Protein AF-A0A2Z6QJ81-F1 (afdb_monomer)

Solvent-accessible surface area (backbone atoms only — not comparable to full-atom values): 6775 Å² total; per-residue (Å²): 135,88,52,61,53,70,50,88,48,81,78,33,52,43,79,69,51,49,72,43,64,58,82,42,69,46,73,51,98,89,40,81,41,48,34,72,75,33,28,42,49,60,52,50,52,48,51,39,70,74,63,70,51,90,78,70,90,75,82,89,52,66,51,67,90,74,69,73,75,84,48,61,80,37,69,36,43,71,67,56,52,51,50,43,69,73,75,24,48,76,59,57,53,86,41,45,47,40,75,82,62,44,79,76,73,66,65,133

Organism: NCBI:txid94130

Mean predicted aligned error: 7.51 Å

Sequence (108 aa):
MIISLNCLIFGQDTSKLFNVPIGQSTKINDVNIDFNYLIVVNFKDIFFGRRELLKITAMDIWKFEHDPTDLQGKLCTLNDMNKIRTHGTKMNPADYLADYYNQNDKKP

Foldseek 3Di:
DFDWDWDADAQDQLVPTDIDTAQDWDAQPNDTDGLQRAFQQSVVRVVCVVPVCVPCPDDWDWADDDDPVVRHGDHHHPVNVVVRVVHTHTGDRGDRPVVVVPPVVPDD

pLDDT: mean 76.13, std 11.35, range [30.06, 90.38]

Nearest PDB structures (foldseek):
  7eu9-assembly1_A  TM=1.705E-01  e=1.456E+00  Lachnospiraceae bacterium ND2006

Radius of gyration: 14.05 Å; Cα contacts (8 Å, |Δi|>4): 125; chains: 1; bounding box: 37×35×25 Å

Secondary structure (DSSP, 8-state):
---EEEE--TTSBGGG-EEEETTS-EEETTEEE-GGG-BHHHHHHHHHHHHT-TT------EE----TTTTTT-B--HHHHHHHHHHSEEPPTTSBGGGGG-GGG---

Structure (mmCIF, N/CA/C/O backbone):
data_AF-A0A2Z6QJ81-F1
#
_entry.id   AF-A0A2Z6QJ81-F1
#
loop_
_atom_site.group_PDB
_atom_site.id
_atom_site.type_symbol
_atom_site.label_atom_id
_atom_site.label_alt_id
_atom_site.label_comp_id
_atom_site.label_asym_id
_atom_site.label_entity_id
_atom_site.label_seq_id
_atom_site.pdbx_PDB_ins_code
_atom_site.Cartn_x
_atom_site.Cartn_y
_atom_site.Cartn_z
_atom_site.occupancy
_atom_site.B_iso_or_equiv
_atom_site.auth_seq_id
_atom_site.auth_comp_id
_atom_site.auth_asym_id
_atom_site.auth_atom_id
_atom_site.pdbx_PDB_model_num
ATOM 1 N N . MET A 1 1 ? 18.130 -5.920 5.871 1.00 50.75 1 MET A N 1
ATOM 2 C CA . MET A 1 1 ? 17.368 -4.656 5.778 1.00 50.75 1 MET A CA 1
ATOM 3 C C . MET A 1 1 ? 15.902 -5.023 5.617 1.00 50.75 1 MET A C 1
ATOM 5 O O . MET A 1 1 ? 15.598 -5.742 4.676 1.00 50.75 1 MET A O 1
ATOM 9 N N . ILE A 1 2 ? 15.026 -4.641 6.550 1.00 53.88 2 ILE A N 1
ATOM 10 C CA . ILE A 1 2 ? 13.583 -4.894 6.413 1.00 53.88 2 ILE A CA 1
ATOM 11 C C . ILE A 1 2 ? 13.034 -3.809 5.492 1.00 53.88 2 ILE A C 1
ATOM 13 O O . ILE A 1 2 ? 13.090 -2.628 5.829 1.00 53.88 2 ILE A O 1
ATOM 17 N N . ILE A 1 3 ? 12.561 -4.201 4.312 1.00 63.25 3 ILE A N 1
ATOM 18 C CA . ILE A 1 3 ? 11.863 -3.287 3.407 1.00 63.25 3 ILE A CA 1
ATOM 19 C C . ILE A 1 3 ? 10.427 -3.186 3.926 1.00 63.25 3 ILE A C 1
ATOM 21 O O . ILE A 1 3 ? 9.850 -4.186 4.346 1.00 63.25 3 ILE A O 1
ATOM 25 N N . SER A 1 4 ? 9.859 -1.986 3.967 1.00 66.25 4 SER A N 1
ATOM 26 C CA . SER A 1 4 ? 8.475 -1.783 4.396 1.00 66.25 4 SER A CA 1
ATOM 27 C C . SER A 1 4 ? 7.746 -0.883 3.412 1.00 66.25 4 SER A C 1
ATOM 29 O O . SER A 1 4 ? 8.318 0.068 2.880 1.00 66.25 4 SER A O 1
ATOM 31 N N . LEU A 1 5 ? 6.478 -1.199 3.166 1.00 74.69 5 LEU A N 1
ATOM 32 C CA . LEU A 1 5 ? 5.567 -0.340 2.431 1.00 74.69 5 LEU A CA 1
ATOM 33 C C . LEU A 1 5 ? 5.037 0.708 3.409 1.00 74.69 5 LEU A C 1
ATOM 35 O O . LEU A 1 5 ? 4.382 0.359 4.390 1.00 74.69 5 LEU A O 1
ATOM 39 N N . ASN A 1 6 ? 5.362 1.975 3.155 1.00 74.31 6 ASN A N 1
ATOM 40 C CA . ASN A 1 6 ? 4.946 3.110 3.972 1.00 74.31 6 ASN A CA 1
ATOM 41 C C . ASN A 1 6 ? 3.857 3.889 3.229 1.00 74.31 6 ASN A C 1
ATOM 43 O O . ASN A 1 6 ? 4.095 4.386 2.130 1.00 74.31 6 ASN A O 1
ATOM 47 N N . CYS A 1 7 ? 2.667 4.000 3.817 1.00 76.81 7 CYS A N 1
ATOM 48 C CA . CYS A 1 7 ? 1.563 4.747 3.218 1.00 76.81 7 CYS A CA 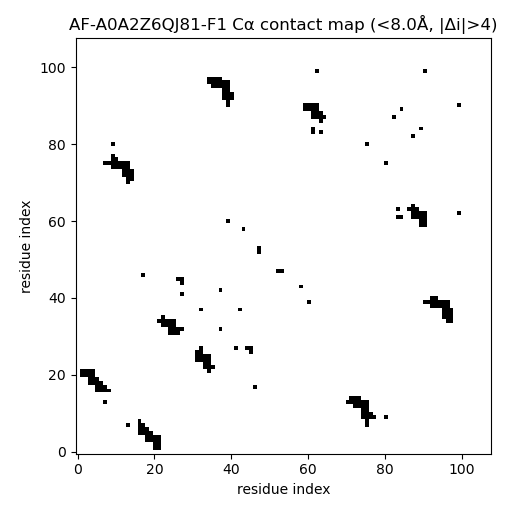1
ATOM 49 C C . CYS A 1 7 ? 1.511 6.173 3.757 1.00 76.81 7 CYS A C 1
ATOM 51 O O . CYS A 1 7 ? 1.227 6.382 4.940 1.00 76.81 7 CYS A O 1
ATOM 53 N N . LEU A 1 8 ? 1.696 7.141 2.862 1.00 77.31 8 LEU A N 1
ATOM 54 C CA . LEU A 1 8 ? 1.350 8.538 3.100 1.00 77.31 8 LEU A CA 1
ATOM 55 C C . LEU A 1 8 ? -0.157 8.729 2.913 1.00 77.31 8 LEU A C 1
ATOM 57 O O . LEU A 1 8 ? -0.712 8.350 1.882 1.00 77.31 8 LEU A O 1
ATOM 61 N N . ILE A 1 9 ? -0.815 9.330 3.902 1.00 78.06 9 ILE A N 1
ATOM 62 C CA . ILE A 1 9 ? -2.228 9.707 3.815 1.00 78.06 9 ILE A CA 1
ATOM 63 C C . ILE A 1 9 ? -2.313 11.227 3.786 1.00 78.06 9 ILE A C 1
ATOM 65 O O . ILE A 1 9 ? -1.767 11.898 4.661 1.00 78.06 9 ILE A O 1
ATOM 69 N N . PHE A 1 10 ? -3.047 11.766 2.815 1.00 79.38 10 PHE A N 1
ATOM 70 C CA . PHE A 1 10 ? -3.330 13.194 2.731 1.00 79.38 10 PHE A CA 1
ATOM 71 C C . PHE A 1 10 ? -3.905 13.743 4.047 1.00 79.38 10 PHE A C 1
ATOM 73 O O . PHE A 1 10 ? -4.836 13.170 4.615 1.00 79.38 10 PHE A O 1
ATOM 80 N N . GLY A 1 11 ? -3.353 14.862 4.521 1.00 78.19 11 GLY A N 1
ATOM 81 C CA . GLY A 1 11 ? -3.768 15.497 5.772 1.00 78.19 11 GLY A CA 1
ATOM 82 C C . GLY A 1 11 ? -3.304 14.764 7.033 1.00 78.19 11 GLY A C 1
ATOM 83 O O . GLY A 1 11 ? -3.681 15.159 8.135 1.00 78.19 11 GLY A O 1
ATOM 84 N N . GLN A 1 12 ? -2.489 13.716 6.901 1.00 78.50 12 GLN A N 1
ATOM 85 C CA . GLN A 1 12 ? -1.908 13.015 8.033 1.00 78.50 12 GLN A CA 1
ATOM 86 C C . GLN A 1 12 ? -0.452 13.423 8.257 1.00 78.50 12 GLN A C 1
ATOM 88 O O . GLN A 1 12 ? 0.312 13.638 7.316 1.00 78.50 12 GLN A O 1
ATOM 93 N N . ASP A 1 13 ? -0.071 13.503 9.530 1.00 80.75 13 ASP A N 1
ATOM 94 C CA . ASP A 1 13 ? 1.323 13.616 9.931 1.00 80.75 13 ASP A CA 1
ATOM 95 C C . ASP A 1 13 ? 2.100 12.343 9.556 1.00 80.75 13 ASP A C 1
ATOM 97 O O . ASP A 1 13 ? 1.697 11.218 9.868 1.00 80.75 13 ASP A O 1
ATOM 101 N N . THR A 1 14 ? 3.223 12.548 8.886 1.00 75.81 14 THR A N 1
ATOM 102 C CA . THR A 1 14 ? 4.182 11.531 8.430 1.00 75.81 14 THR A CA 1
ATOM 103 C C . THR A 1 14 ? 4.902 10.790 9.559 1.00 75.81 14 THR A C 1
ATOM 105 O O . THR A 1 14 ? 5.417 9.699 9.350 1.00 75.81 14 THR A O 1
ATOM 108 N N . SER A 1 15 ? 4.902 11.295 10.791 1.00 74.94 15 SER A N 1
ATOM 109 C CA . SER A 1 15 ? 5.317 10.501 11.958 1.00 74.94 15 SER A CA 1
ATOM 110 C C . SER A 1 15 ? 4.363 9.336 12.240 1.00 74.94 15 SER A C 1
ATOM 112 O O . SER A 1 15 ? 4.732 8.364 12.894 1.00 74.94 15 SER A O 1
ATOM 114 N N . LYS A 1 16 ? 3.129 9.403 11.727 1.00 75.06 16 LYS A N 1
ATOM 115 C CA . LYS A 1 16 ? 2.086 8.390 11.909 1.00 75.06 16 LYS A CA 1
ATOM 116 C C . LYS A 1 16 ? 1.903 7.535 10.653 1.00 75.06 16 LYS A C 1
ATOM 118 O O . LYS A 1 16 ? 0.769 7.170 10.325 1.00 75.06 16 LYS A O 1
ATOM 123 N N . LEU A 1 17 ? 2.979 7.231 9.932 1.00 72.75 17 LEU A N 1
ATOM 124 C CA . LEU A 1 17 ? 2.925 6.377 8.745 1.00 72.75 17 LEU A CA 1
ATOM 125 C C . LEU A 1 17 ? 2.323 5.012 9.072 1.00 72.75 17 LEU A C 1
ATOM 127 O O . LEU A 1 17 ? 2.583 4.415 10.114 1.00 72.75 17 LEU A O 1
ATOM 131 N N . PHE A 1 18 ? 1.500 4.514 8.157 1.00 75.44 18 PHE A N 1
ATOM 132 C CA . PHE A 1 18 ? 1.135 3.109 8.176 1.00 75.44 18 PHE A CA 1
ATOM 133 C C . 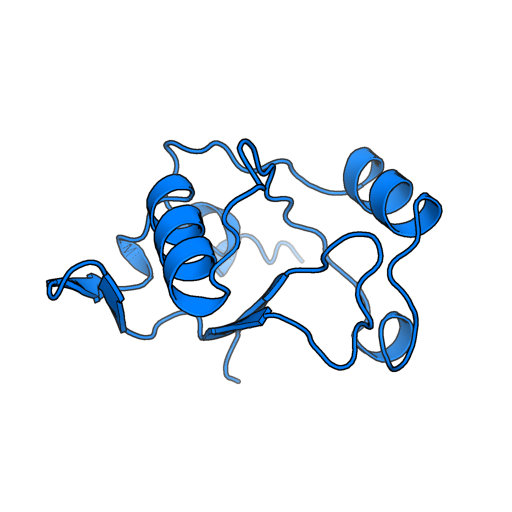PHE A 1 18 ? 2.233 2.319 7.477 1.00 75.44 18 PHE A C 1
ATOM 135 O O . PHE A 1 18 ? 2.489 2.562 6.298 1.00 75.44 18 PHE A O 1
ATOM 142 N N . ASN A 1 19 ? 2.864 1.393 8.194 1.00 74.44 19 ASN A N 1
ATOM 143 C CA . ASN A 1 19 ? 3.901 0.536 7.648 1.00 74.44 19 ASN A CA 1
ATOM 144 C C . ASN A 1 19 ? 3.432 -0.923 7.564 1.00 74.44 19 ASN A C 1
ATOM 146 O O . ASN A 1 19 ? 2.787 -1.455 8.471 1.00 74.44 19 ASN A O 1
ATOM 150 N N . VAL A 1 20 ? 3.799 -1.594 6.476 1.00 73.50 20 VAL A N 1
ATOM 151 C CA . VAL A 1 20 ? 3.679 -3.050 6.353 1.00 73.50 20 VAL A CA 1
ATOM 152 C C . VAL A 1 20 ? 5.038 -3.622 5.974 1.00 73.50 20 VAL A C 1
ATOM 154 O O . VAL A 1 20 ? 5.578 -3.243 4.932 1.00 73.50 20 VAL A O 1
ATOM 157 N N . PRO A 1 21 ? 5.622 -4.500 6.807 1.00 70.50 21 PRO A N 1
ATOM 158 C CA . PRO A 1 21 ? 6.868 -5.175 6.475 1.00 70.50 21 PRO A CA 1
ATOM 159 C C . PRO A 1 21 ? 6.699 -6.037 5.219 1.00 70.50 21 PRO A C 1
ATOM 161 O O . PRO A 1 21 ? 5.797 -6.870 5.142 1.00 70.50 21 PRO A O 1
ATOM 164 N N . ILE A 1 22 ? 7.579 -5.843 4.242 1.00 73.25 22 ILE A N 1
ATOM 165 C CA . ILE A 1 22 ? 7.654 -6.662 3.031 1.00 73.25 22 ILE A CA 1
ATOM 166 C C . ILE A 1 22 ? 8.300 -8.003 3.380 1.00 73.25 22 ILE A C 1
ATOM 168 O O . ILE A 1 22 ? 9.274 -8.055 4.133 1.00 73.25 22 ILE A O 1
ATOM 172 N N . GLY A 1 23 ? 7.762 -9.086 2.816 1.00 71.75 23 GLY A N 1
ATOM 173 C CA . GLY A 1 23 ? 8.258 -10.447 3.041 1.00 71.75 23 GLY A CA 1
ATOM 174 C C . GLY A 1 23 ? 7.832 -11.064 4.376 1.00 71.75 23 GLY A C 1
ATOM 175 O O . GLY A 1 23 ? 8.324 -12.130 4.730 1.00 71.75 23 GLY A O 1
ATOM 176 N N . GLN A 1 24 ? 6.936 -10.413 5.123 1.00 77.56 24 GLN A N 1
ATOM 177 C CA . GLN A 1 24 ? 6.281 -11.012 6.286 1.00 77.56 24 GLN A CA 1
ATOM 178 C C . GLN A 1 24 ? 4.837 -11.380 5.959 1.00 77.56 24 GLN A C 1
ATOM 180 O O . GLN A 1 24 ? 4.165 -10.695 5.187 1.00 77.56 24 GLN A O 1
ATOM 185 N N . SER A 1 25 ? 4.347 -12.450 6.580 1.00 81.69 25 SER A N 1
ATOM 186 C CA . SER A 1 25 ? 2.933 -12.800 6.510 1.00 81.69 25 SER A CA 1
ATOM 187 C C . SER A 1 25 ? 2.099 -11.856 7.379 1.00 81.69 25 SER A C 1
ATOM 189 O O . SER A 1 25 ? 2.520 -11.428 8.455 1.00 81.69 25 SER A O 1
ATOM 191 N N . THR A 1 26 ? 0.889 -11.550 6.928 1.00 77.56 26 THR A N 1
ATOM 192 C CA . THR A 1 26 ? -0.090 -10.736 7.654 1.00 77.56 26 THR A CA 1
ATOM 193 C C . THR A 1 26 ? -1.420 -11.470 7.730 1.00 77.56 26 THR A C 1
ATOM 195 O O . THR A 1 26 ? -1.752 -12.263 6.850 1.00 77.56 26 THR A O 1
ATOM 198 N N . LYS A 1 27 ? -2.198 -11.205 8.781 1.00 79.94 27 LYS A N 1
ATOM 199 C CA . LYS A 1 27 ? -3.532 -11.785 8.950 1.00 79.94 27 LYS A CA 1
ATOM 200 C C . LYS A 1 27 ? -4.585 -10.876 8.310 1.00 79.94 27 LYS A C 1
ATOM 202 O O . LYS A 1 27 ? -4.609 -9.682 8.611 1.00 79.94 27 LYS A O 1
ATOM 207 N N . ILE A 1 28 ? -5.450 -11.432 7.466 1.00 78.75 28 ILE A N 1
ATOM 208 C CA . ILE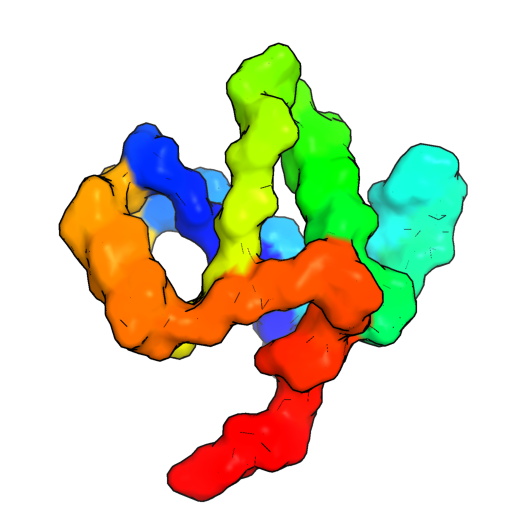 A 1 28 ? -6.648 -10.779 6.914 1.00 78.75 28 ILE A CA 1
ATOM 209 C C . ILE A 1 28 ? -7.836 -11.688 7.196 1.00 78.75 28 ILE A C 1
ATOM 211 O O . ILE A 1 28 ? -7.807 -12.838 6.772 1.00 78.75 28 ILE A O 1
ATOM 215 N N . ASN A 1 29 ? -8.868 -11.198 7.892 1.00 77.19 29 ASN A N 1
ATOM 216 C CA . ASN A 1 29 ? -10.078 -11.978 8.207 1.00 77.19 29 ASN A CA 1
ATOM 217 C C . ASN A 1 29 ? -9.753 -13.389 8.739 1.00 77.19 29 ASN A C 1
ATOM 219 O O . ASN A 1 29 ? -10.254 -14.392 8.245 1.00 77.19 29 ASN A O 1
ATOM 223 N N . ASP A 1 30 ? -8.828 -13.453 9.695 1.00 80.50 30 ASP A N 1
ATOM 224 C CA . ASP A 1 30 ? -8.294 -14.678 10.297 1.00 80.50 30 ASP A CA 1
ATOM 225 C C . ASP A 1 30 ? -7.468 -15.622 9.404 1.00 80.50 30 ASP A C 1
ATOM 227 O O . ASP A 1 30 ? -6.933 -16.615 9.900 1.00 80.50 30 ASP A O 1
ATOM 231 N N . VAL A 1 31 ? -7.241 -15.268 8.141 1.00 80.44 31 VAL A N 1
ATOM 232 C CA . VAL A 1 31 ? -6.373 -15.999 7.212 1.00 80.44 31 VAL A CA 1
ATOM 233 C C . VAL A 1 31 ? -4.971 -15.390 7.210 1.00 80.44 31 VAL A C 1
ATOM 235 O O . VAL A 1 31 ? -4.811 -14.181 7.042 1.00 80.44 31 VAL A O 1
ATOM 238 N N . ASN A 1 32 ? -3.940 -16.221 7.373 1.00 84.06 32 ASN A N 1
ATOM 239 C CA . ASN A 1 32 ? -2.549 -15.799 7.192 1.00 84.06 32 ASN A CA 1
ATOM 240 C C . ASN A 1 32 ? -2.210 -15.758 5.701 1.00 84.06 32 ASN A C 1
ATOM 242 O O . ASN A 1 32 ? -2.330 -16.766 5.008 1.00 84.06 32 ASN A O 1
ATOM 246 N N . ILE A 1 33 ? -1.757 -14.603 5.226 1.00 82.25 33 ILE A N 1
ATOM 247 C CA . ILE A 1 33 ? -1.409 -14.364 3.827 1.00 82.25 33 ILE A CA 1
ATOM 248 C C . ILE A 1 33 ? 0.040 -13.890 3.769 1.00 82.25 33 ILE A C 1
ATOM 250 O O . ILE A 1 33 ? 0.419 -12.940 4.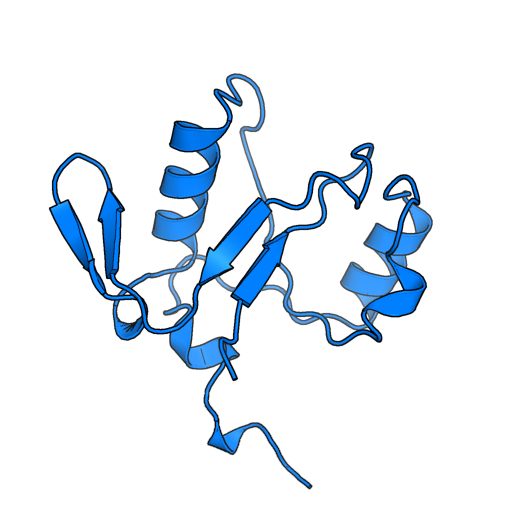458 1.00 82.25 33 ILE A O 1
ATOM 254 N N . ASP A 1 34 ? 0.857 -14.567 2.964 1.00 85.50 34 ASP A N 1
ATOM 255 C CA . ASP A 1 34 ? 2.228 -14.143 2.681 1.00 85.50 34 ASP A CA 1
ATOM 256 C C . ASP A 1 34 ? 2.234 -12.881 1.811 1.00 85.50 34 ASP A C 1
ATOM 258 O O . ASP A 1 34 ? 1.402 -12.741 0.912 1.00 85.50 34 ASP A O 1
ATOM 262 N N . PHE A 1 35 ? 3.192 -11.981 2.047 1.00 82.00 35 PHE A N 1
ATOM 263 C CA . PHE A 1 35 ? 3.339 -10.757 1.262 1.00 82.00 35 PHE A CA 1
ATOM 264 C C . PHE A 1 35 ? 3.411 -11.024 -0.250 1.00 82.00 35 PHE A C 1
ATOM 266 O O . PHE A 1 35 ? 2.837 -10.265 -1.027 1.00 82.00 35 PHE A O 1
ATOM 273 N N . ASN A 1 36 ? 4.062 -12.112 -0.674 1.00 83.69 36 ASN A N 1
ATOM 274 C CA . ASN A 1 36 ? 4.207 -12.453 -2.090 1.00 83.69 36 ASN A CA 1
ATOM 275 C C . ASN A 1 36 ? 2.873 -12.767 -2.779 1.00 83.69 36 ASN A C 1
ATOM 277 O O . ASN A 1 36 ? 2.757 -12.603 -3.988 1.00 83.69 36 ASN A O 1
ATOM 281 N N . TYR A 1 37 ? 1.861 -13.172 -2.011 1.00 87.00 37 TYR A N 1
ATOM 282 C CA . TYR A 1 37 ? 0.513 -13.455 -2.508 1.00 87.00 37 TYR A CA 1
ATOM 283 C C . TYR A 1 37 ? -0.481 -12.334 -2.185 1.00 87.00 37 TYR A C 1
ATOM 285 O O . TYR A 1 37 ? -1.680 -12.467 -2.435 1.00 87.00 37 TYR A O 1
ATOM 293 N N . LEU A 1 38 ? -0.012 -11.222 -1.613 1.00 87.12 38 LEU A N 1
ATOM 294 C CA . LEU A 1 38 ? -0.867 -10.110 -1.240 1.00 87.12 38 LEU A CA 1
ATOM 295 C C . LEU A 1 38 ? -1.131 -9.227 -2.463 1.00 87.12 38 LEU A C 1
ATOM 297 O O . LEU A 1 38 ? -0.252 -8.496 -2.907 1.00 87.12 38 LEU A O 1
ATOM 301 N N . ILE A 1 39 ? -2.351 -9.268 -2.994 1.00 89.56 39 ILE A N 1
ATOM 302 C CA . ILE A 1 39 ? -2.784 -8.334 -4.041 1.00 89.56 39 ILE A CA 1
ATOM 303 C C . ILE A 1 39 ? -3.100 -6.951 -3.463 1.00 89.56 39 ILE A C 1
ATOM 305 O O . ILE A 1 39 ? -3.446 -6.804 -2.286 1.00 89.56 39 ILE A O 1
ATOM 309 N N . VAL A 1 40 ? -3.002 -5.921 -4.301 1.00 86.75 40 VAL A N 1
ATOM 310 C CA . VAL A 1 40 ? -3.162 -4.511 -3.902 1.00 86.75 40 VAL A CA 1
ATOM 311 C C . VAL A 1 40 ? -4.525 -4.239 -3.247 1.00 86.75 40 VAL A C 1
ATOM 313 O O . VAL A 1 40 ? -4.606 -3.430 -2.322 1.00 86.75 40 VAL A O 1
ATOM 316 N N . VAL A 1 41 ? -5.603 -4.910 -3.671 1.00 86.19 41 VAL A N 1
ATOM 317 C CA . VAL A 1 41 ? -6.921 -4.781 -3.019 1.00 86.19 41 VAL A CA 1
ATOM 318 C C . VAL A 1 41 ? -6.940 -5.356 -1.597 1.00 86.19 41 VAL A C 1
ATOM 320 O O . VAL A 1 41 ? -7.401 -4.673 -0.688 1.00 86.19 41 VAL A O 1
ATOM 323 N N . ASN A 1 42 ? -6.332 -6.521 -1.359 1.00 86.88 42 ASN A N 1
ATOM 324 C CA . ASN A 1 42 ? -6.266 -7.134 -0.025 1.00 86.88 42 ASN A CA 1
ATOM 325 C C . ASN A 1 42 ? -5.497 -6.249 0.964 1.00 86.88 42 ASN A C 1
ATOM 327 O O . ASN A 1 42 ? -5.814 -6.174 2.150 1.00 86.88 42 ASN A O 1
ATOM 331 N N . PHE A 1 43 ? -4.479 -5.542 0.476 1.00 82.62 43 PHE A N 1
ATOM 332 C CA . PHE A 1 43 ? -3.750 -4.577 1.287 1.00 82.62 43 PHE A CA 1
ATOM 333 C C . PHE A 1 43 ? -4.632 -3.415 1.768 1.00 82.62 43 PHE A C 1
ATOM 335 O O . PHE A 1 43 ? -4.492 -2.971 2.911 1.00 82.62 43 PHE A O 1
ATOM 342 N N . LYS A 1 44 ? -5.573 -2.946 0.935 1.00 81.25 44 LYS A N 1
ATOM 343 C CA . LYS A 1 44 ? -6.550 -1.922 1.340 1.00 81.25 44 LYS A CA 1
ATOM 344 C C . LYS A 1 44 ? -7.426 -2.432 2.481 1.00 81.25 44 LYS A C 1
ATOM 346 O O . LYS A 1 44 ? -7.637 -1.697 3.442 1.00 81.25 44 LYS A O 1
ATOM 351 N N . ASP A 1 45 ? -7.842 -3.695 2.435 1.00 80.62 45 ASP A N 1
ATOM 352 C CA . ASP A 1 45 ? -8.656 -4.303 3.493 1.00 80.62 45 ASP A CA 1
ATOM 353 C C . ASP A 1 45 ? -7.909 -4.371 4.833 1.00 80.62 45 ASP A C 1
ATOM 355 O O . ASP A 1 45 ? -8.469 -4.012 5.870 1.00 80.62 45 ASP A O 1
ATOM 359 N N . ILE A 1 46 ? -6.616 -4.731 4.826 1.00 80.69 46 ILE A N 1
ATOM 360 C CA . ILE A 1 46 ? -5.765 -4.681 6.034 1.00 80.69 46 ILE A CA 1
ATOM 361 C C . ILE A 1 46 ? -5.741 -3.270 6.610 1.00 80.69 46 ILE A C 1
ATOM 363 O O . ILE A 1 46 ? -5.862 -3.067 7.820 1.00 80.69 46 ILE A O 1
ATOM 367 N N . PHE A 1 47 ? -5.526 -2.290 5.739 1.00 77.81 47 PHE A N 1
ATOM 368 C CA . PHE A 1 47 ? -5.416 -0.901 6.135 1.00 77.81 47 PHE A CA 1
ATOM 369 C C . PHE A 1 47 ? -6.725 -0.376 6.743 1.00 77.81 47 PHE A C 1
ATOM 371 O O . PHE A 1 47 ? -6.695 0.249 7.806 1.00 77.81 47 PHE A O 1
ATOM 378 N N . PHE A 1 48 ? -7.869 -0.679 6.123 1.00 77.25 48 PHE A N 1
ATOM 379 C CA . PHE A 1 48 ? -9.186 -0.316 6.643 1.00 77.25 48 PHE A CA 1
ATOM 380 C C . PHE A 1 48 ? -9.489 -0.998 7.977 1.00 77.25 48 PHE A C 1
ATOM 382 O O . PHE A 1 48 ? -9.921 -0.319 8.909 1.00 77.25 48 PHE A O 1
ATOM 389 N N . GLY A 1 49 ? -9.181 -2.292 8.105 1.00 75.06 49 GLY A N 1
ATOM 390 C CA . GLY A 1 49 ? -9.362 -3.038 9.350 1.00 75.06 49 GLY A CA 1
ATOM 391 C C . GLY A 1 49 ? -8.519 -2.503 10.511 1.00 75.06 49 GLY A C 1
ATOM 392 O O . GLY A 1 49 ? -8.969 -2.507 11.650 1.00 75.06 49 GLY A O 1
ATOM 393 N N . ARG A 1 50 ? -7.310 -1.990 10.240 1.00 72.31 50 ARG A N 1
ATOM 394 C CA . ARG A 1 50 ? -6.406 -1.456 11.27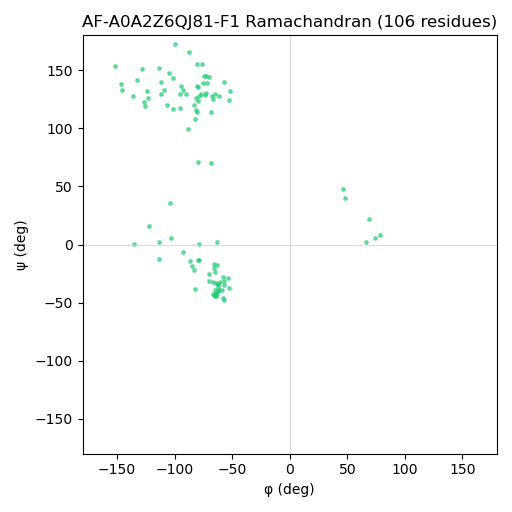8 1.00 72.31 50 ARG A CA 1
ATOM 395 C C . ARG A 1 50 ? -6.691 -0.014 11.694 1.00 72.31 50 ARG A C 1
ATOM 397 O O . ARG A 1 50 ? -6.232 0.396 12.756 1.00 72.31 50 ARG A O 1
ATOM 404 N N . ARG A 1 51 ? -7.358 0.780 10.854 1.00 67.69 51 ARG A N 1
ATOM 405 C CA . ARG A 1 51 ? -7.567 2.218 11.104 1.00 67.69 51 ARG A CA 1
ATOM 406 C C . ARG A 1 51 ? -9.019 2.627 11.351 1.00 67.69 51 ARG A C 1
ATOM 408 O O . ARG A 1 51 ? -9.252 3.821 11.507 1.00 67.69 51 ARG A O 1
ATOM 415 N N . GLU A 1 52 ? -9.969 1.687 11.363 1.00 63.62 52 GLU A N 1
ATOM 416 C CA . GLU A 1 52 ? -11.410 1.971 11.513 1.00 63.62 52 GLU A CA 1
ATOM 417 C C . GLU A 1 52 ? -11.886 3.101 10.577 1.00 63.62 52 GLU A C 1
ATOM 419 O O . GLU A 1 52 ? -12.652 3.994 10.946 1.00 63.62 52 GLU A O 1
ATOM 424 N N . LEU A 1 53 ? -11.387 3.113 9.338 1.00 62.12 53 LEU A N 1
ATOM 425 C CA . LEU A 1 53 ? -11.648 4.189 8.379 1.00 62.12 53 LEU A CA 1
ATOM 426 C C . LEU A 1 53 ? -13.026 4.025 7.739 1.00 62.12 53 LEU A C 1
ATOM 428 O O . LEU A 1 53 ? -13.155 3.754 6.550 1.00 62.12 53 LEU A O 1
ATOM 432 N N . LEU A 1 54 ? -14.070 4.260 8.529 1.00 54.41 54 LEU A N 1
ATOM 433 C CA . LEU A 1 54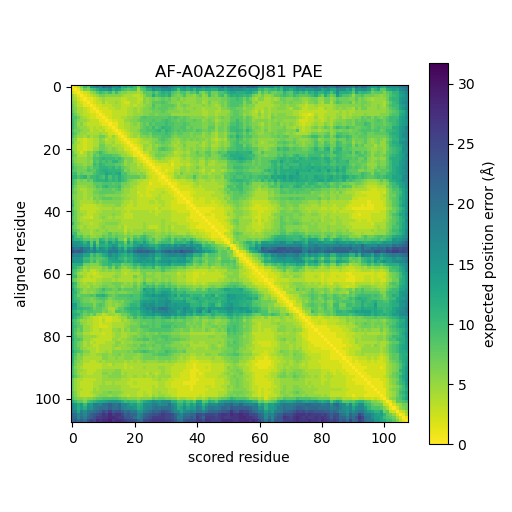 ? -15.480 4.098 8.158 1.00 54.41 54 LEU A CA 1
ATOM 434 C C . LEU A 1 54 ? -15.961 5.027 7.020 1.00 54.41 54 LEU A C 1
ATOM 436 O O . LEU A 1 54 ? -17.141 5.012 6.681 1.00 54.41 54 LEU A O 1
ATOM 440 N N . LYS A 1 55 ? -15.092 5.864 6.432 1.00 59.09 55 LYS A N 1
ATOM 441 C CA . LYS A 1 55 ? -15.468 6.862 5.409 1.00 59.09 55 LYS A CA 1
ATOM 442 C C . LYS A 1 55 ? -14.539 6.950 4.197 1.00 59.09 55 LYS A C 1
ATOM 444 O O . LYS A 1 55 ? -14.803 7.759 3.311 1.00 59.09 55 LYS A O 1
ATOM 449 N N . ILE A 1 56 ? -13.473 6.151 4.122 1.00 63.16 56 ILE A N 1
ATOM 450 C CA . ILE A 1 56 ? -12.667 6.076 2.896 1.00 63.16 56 ILE A CA 1
ATOM 451 C C . ILE A 1 56 ? -13.279 4.993 2.010 1.00 63.16 56 ILE A C 1
ATOM 453 O O . ILE A 1 56 ? -13.063 3.809 2.227 1.00 63.16 56 ILE A O 1
ATOM 457 N N . THR A 1 57 ? -14.070 5.406 1.021 1.00 59.88 57 THR A N 1
ATOM 458 C CA . THR A 1 57 ? -14.740 4.494 0.077 1.00 59.88 57 THR A CA 1
ATOM 459 C C . THR A 1 57 ? -13.855 4.100 -1.102 1.00 59.88 57 THR A C 1
ATOM 461 O O . THR A 1 57 ? -14.118 3.105 -1.772 1.00 59.88 57 THR A O 1
ATOM 464 N N . ALA A 1 58 ? -12.796 4.869 -1.360 1.00 67.44 58 ALA A N 1
ATOM 465 C CA . ALA A 1 58 ? -11.839 4.612 -2.421 1.00 67.44 58 ALA A CA 1
ATOM 466 C C . ALA A 1 58 ? -10.440 5.061 -1.998 1.00 67.44 58 ALA A C 1
ATOM 468 O O . ALA A 1 58 ? -10.251 6.134 -1.424 1.00 67.44 58 ALA A O 1
ATOM 469 N N . MET A 1 59 ? -9.452 4.232 -2.320 1.00 77.19 59 MET A N 1
ATOM 470 C CA . MET A 1 59 ? -8.039 4.523 -2.116 1.00 77.19 59 MET A CA 1
ATOM 471 C C . MET A 1 59 ? -7.266 4.115 -3.363 1.00 77.19 59 MET A C 1
ATOM 473 O O . MET A 1 59 ? -7.366 2.970 -3.810 1.00 77.19 59 MET A O 1
ATOM 477 N N . ASP A 1 60 ? -6.469 5.040 -3.882 1.00 83.69 60 ASP A N 1
ATOM 478 C CA . ASP A 1 60 ? -5.420 4.742 -4.849 1.00 83.69 60 ASP A CA 1
ATOM 479 C C . ASP A 1 60 ? -4.103 4.543 -4.102 1.00 83.69 60 ASP A C 1
ATOM 481 O O . ASP A 1 60 ? -3.775 5.319 -3.204 1.00 83.69 60 ASP A O 1
ATOM 485 N N . ILE A 1 61 ? -3.344 3.520 -4.488 1.00 84.94 61 ILE A N 1
ATOM 486 C CA . ILE A 1 61 ? -2.018 3.246 -3.934 1.00 84.94 61 ILE A CA 1
ATOM 487 C C . ILE A 1 61 ? -0.998 3.557 -5.023 1.00 84.94 61 ILE A C 1
ATOM 489 O O . ILE A 1 61 ? -1.182 3.176 -6.179 1.00 84.94 61 ILE A O 1
ATOM 493 N N . TRP A 1 62 ? 0.054 4.282 -4.656 1.00 85.31 62 TRP A N 1
ATOM 494 C CA . TRP A 1 62 ? 1.111 4.712 -5.563 1.00 85.31 62 TRP A CA 1
ATOM 495 C C . TRP A 1 62 ? 2.457 4.223 -5.035 1.00 85.31 62 TRP A C 1
ATOM 497 O O . TRP A 1 62 ? 2.765 4.417 -3.859 1.00 85.31 62 TRP A O 1
ATOM 507 N N . LYS A 1 63 ? 3.270 3.614 -5.904 1.00 85.62 63 LYS A N 1
ATOM 508 C CA . LYS A 1 63 ? 4.694 3.392 -5.642 1.00 85.62 63 LYS A CA 1
ATOM 509 C C . LYS A 1 63 ? 5.436 4.679 -5.962 1.00 85.62 63 LYS A C 1
ATOM 511 O O . LYS A 1 63 ? 5.316 5.197 -7.070 1.00 85.62 63 LYS A O 1
ATOM 516 N N . PHE A 1 64 ? 6.215 5.174 -5.015 1.00 80.38 64 PHE A N 1
ATOM 517 C CA . PHE A 1 64 ? 7.042 6.354 -5.205 1.00 80.38 64 PHE A CA 1
ATOM 518 C C . PHE A 1 64 ? 8.329 6.194 -4.401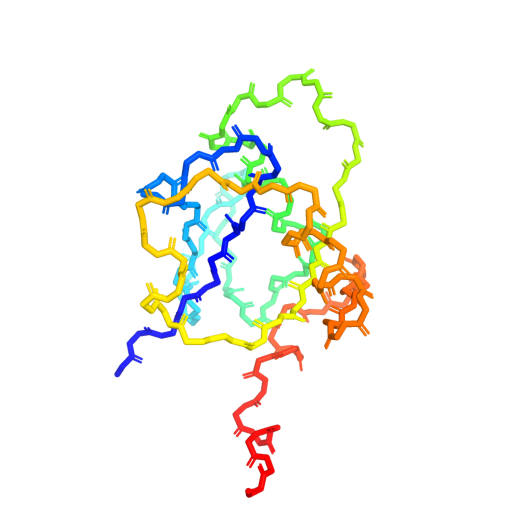 1.00 80.38 64 PHE A C 1
ATOM 520 O O . PHE A 1 64 ? 8.287 5.774 -3.244 1.00 80.38 64 PHE A O 1
ATOM 527 N N . GLU A 1 65 ? 9.462 6.478 -5.035 1.00 77.69 65 GLU A N 1
ATOM 528 C CA . GLU A 1 65 ? 10.772 6.432 -4.392 1.00 77.69 65 GLU A CA 1
ATOM 529 C C . GLU A 1 65 ? 11.117 7.820 -3.864 1.00 77.69 65 GLU A C 1
ATOM 531 O O . GLU A 1 65 ? 10.923 8.825 -4.547 1.00 77.69 65 GLU A O 1
ATOM 536 N N . HIS A 1 66 ? 11.585 7.878 -2.620 1.00 71.88 66 HIS A N 1
ATOM 537 C CA . HIS A 1 66 ? 11.889 9.133 -1.949 1.00 71.88 66 HIS A CA 1
ATOM 538 C C . HIS A 1 66 ? 12.986 8.950 -0.908 1.00 71.88 66 HIS A C 1
ATOM 540 O O . HIS A 1 66 ? 13.107 7.871 -0.322 1.00 71.88 66 HIS A O 1
ATOM 546 N N . ASP A 1 67 ? 13.721 10.022 -0.615 1.00 73.06 67 ASP A N 1
ATOM 547 C CA . ASP A 1 67 ? 14.568 10.062 0.570 1.00 73.06 67 ASP A CA 1
ATOM 548 C C . ASP A 1 67 ? 13.685 10.068 1.841 1.00 73.06 67 ASP A C 1
ATOM 550 O O . ASP A 1 67 ? 12.765 10.891 1.949 1.00 73.06 67 ASP A O 1
ATOM 554 N N . PRO A 1 68 ? 13.923 9.168 2.814 1.00 64.38 68 PRO A N 1
ATOM 555 C CA . PRO A 1 68 ? 13.164 9.122 4.063 1.00 64.38 68 PRO A CA 1
ATOM 556 C C . PRO A 1 68 ? 13.199 10.420 4.879 1.00 64.38 68 PRO A C 1
ATOM 558 O O . PRO A 1 68 ? 12.272 10.681 5.644 1.00 64.38 68 PRO A O 1
ATOM 561 N N . THR A 1 69 ? 14.262 11.219 4.767 1.00 68.44 69 THR A N 1
ATOM 562 C CA . THR A 1 69 ? 14.450 12.454 5.548 1.00 68.44 69 THR A CA 1
ATOM 563 C C . THR A 1 69 ? 13.485 13.559 5.143 1.00 68.44 69 THR A C 1
ATOM 565 O O . THR A 1 69 ? 13.020 14.329 5.985 1.00 68.44 69 THR A O 1
ATOM 568 N N . ASP A 1 70 ? 13.092 13.593 3.878 1.00 68.56 70 ASP A N 1
ATOM 569 C CA . ASP A 1 70 ? 12.210 14.628 3.356 1.00 68.56 70 ASP A CA 1
ATOM 570 C C . ASP A 1 70 ? 10.777 14.530 3.880 1.00 68.56 70 ASP A C 1
ATOM 572 O O . ASP A 1 70 ? 10.067 15.543 3.941 1.00 68.56 70 ASP A O 1
ATOM 576 N N . LEU A 1 71 ? 10.375 13.321 4.278 1.00 65.94 71 LEU A N 1
ATOM 577 C CA . LEU A 1 71 ? 9.059 13.016 4.812 1.00 65.94 71 LEU A CA 1
ATOM 578 C C . LEU A 1 71 ? 9.006 13.098 6.337 1.00 65.94 71 LEU A C 1
ATOM 580 O O . LEU A 1 71 ? 7.919 12.967 6.863 1.00 65.94 71 LEU A O 1
ATOM 584 N N . GLN A 1 72 ? 10.094 13.302 7.084 1.00 68.19 72 GLN A N 1
ATOM 585 C CA . GLN A 1 72 ? 10.008 13.272 8.551 1.00 68.19 72 GLN A CA 1
ATOM 586 C C . GLN A 1 72 ? 9.317 14.511 9.141 1.00 68.19 72 GLN A C 1
ATOM 588 O O . GLN A 1 72 ? 9.705 15.647 8.870 1.00 68.19 72 GLN A O 1
ATOM 593 N N . GLY A 1 73 ? 8.323 14.279 10.007 1.00 68.44 73 GLY A N 1
ATOM 594 C CA . GLY A 1 73 ? 7.724 15.301 10.876 1.00 68.44 73 GLY A CA 1
ATOM 595 C C . GLY A 1 73 ? 6.906 16.372 10.151 1.00 68.44 73 GLY A C 1
ATOM 596 O O . GLY A 1 73 ? 6.734 17.472 10.673 1.00 68.44 73 GLY A O 1
ATOM 597 N N . LYS A 1 74 ? 6.433 16.079 8.936 1.00 77.62 74 LYS A N 1
ATOM 598 C CA . LYS A 1 74 ? 5.618 16.990 8.121 1.00 77.62 74 LYS A CA 1
ATOM 599 C C . LYS A 1 74 ? 4.198 16.470 7.939 1.00 77.62 74 LYS A C 1
ATOM 601 O O . LYS A 1 74 ? 3.951 15.264 7.909 1.00 77.62 74 LYS A O 1
ATOM 606 N N . LEU A 1 75 ? 3.261 17.392 7.759 1.00 83.94 75 LEU A N 1
ATOM 607 C CA . LEU A 1 75 ? 1.912 17.081 7.302 1.00 83.94 75 LEU A CA 1
ATOM 608 C C . LEU A 1 75 ? 1.959 16.709 5.815 1.00 83.94 75 LEU A C 1
ATOM 610 O O . LEU A 1 75 ? 2.523 17.462 5.027 1.00 83.94 75 LEU A O 1
ATOM 614 N N . CYS A 1 76 ? 1.352 15.590 5.417 1.00 81.62 76 CYS A N 1
ATOM 615 C CA . CYS A 1 76 ? 1.221 15.245 4.002 1.00 81.62 76 CYS A CA 1
ATOM 616 C C . CYS A 1 76 ? 0.254 16.218 3.310 1.00 81.62 76 CYS A C 1
ATOM 618 O O . CYS A 1 76 ? -0.944 16.251 3.617 1.00 81.62 76 CYS A O 1
ATOM 620 N N . THR A 1 77 ? 0.777 17.024 2.386 1.00 84.38 77 THR A N 1
ATOM 621 C CA . THR A 1 77 ? 0.038 18.100 1.717 1.00 84.38 77 THR A CA 1
ATOM 622 C C . THR A 1 77 ? -0.454 17.702 0.326 1.00 84.38 77 THR A C 1
ATOM 624 O O . THR A 1 77 ? -0.095 16.663 -0.229 1.00 84.38 77 THR A O 1
ATOM 627 N N . LEU A 1 78 ? -1.264 18.571 -0.289 1.00 84.44 78 LEU A N 1
ATOM 628 C CA . LEU A 1 78 ? -1.724 18.376 -1.666 1.00 84.44 78 LEU A CA 1
ATOM 629 C C . LEU A 1 78 ? -0.556 18.405 -2.662 1.00 84.44 78 LEU A C 1
ATOM 631 O O . LEU A 1 78 ? -0.575 17.675 -3.649 1.00 84.44 78 LEU A O 1
ATOM 635 N N . ASN A 1 79 ? 0.478 19.207 -2.388 1.00 84.81 79 ASN A N 1
ATOM 636 C CA . ASN A 1 79 ? 1.671 19.266 -3.229 1.00 84.81 79 ASN A CA 1
ATOM 637 C C . ASN A 1 79 ? 2.429 17.937 -3.225 1.00 84.81 79 ASN A C 1
ATOM 639 O O . ASN A 1 79 ? 2.878 17.498 -4.282 1.00 84.81 79 ASN A O 1
ATOM 643 N N . ASP A 1 80 ? 2.521 17.270 -2.074 1.00 82.31 80 ASP A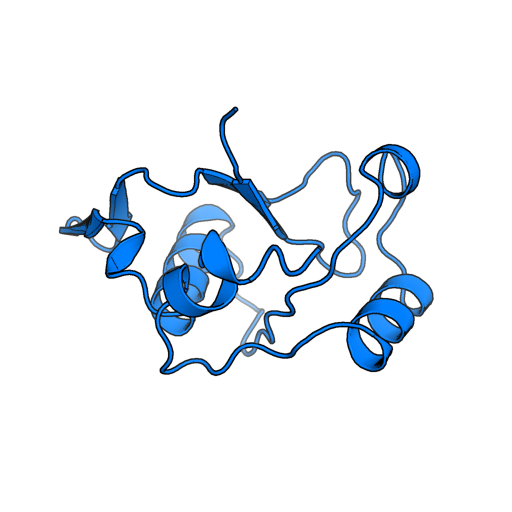 N 1
ATOM 644 C CA . ASP A 1 80 ? 3.162 15.956 -1.971 1.00 82.31 80 ASP A CA 1
ATOM 645 C C . ASP A 1 80 ? 2.373 14.909 -2.762 1.00 82.31 80 ASP A C 1
ATOM 647 O O . ASP A 1 80 ? 2.939 14.170 -3.566 1.00 82.31 80 ASP A O 1
ATOM 651 N N . MET A 1 81 ? 1.042 14.924 -2.637 1.00 81.94 81 MET A N 1
ATOM 652 C CA . MET A 1 81 ? 0.168 14.052 -3.426 1.00 81.94 81 MET A CA 1
ATOM 653 C C . MET A 1 81 ? 0.287 14.312 -4.931 1.00 81.94 81 MET A C 1
ATOM 655 O O . MET A 1 81 ? 0.291 13.365 -5.713 1.00 81.94 81 MET A O 1
ATOM 659 N N . ASN A 1 82 ? 0.412 15.572 -5.353 1.00 84.88 82 ASN A N 1
ATOM 660 C CA . ASN A 1 82 ? 0.618 15.916 -6.759 1.00 84.88 82 ASN A CA 1
ATOM 661 C C . ASN A 1 82 ? 1.972 15.409 -7.266 1.00 84.88 82 ASN A C 1
ATOM 663 O O . ASN A 1 82 ? 2.025 14.813 -8.336 1.00 84.88 82 ASN A O 1
ATOM 667 N N . LYS A 1 83 ? 3.051 15.560 -6.487 1.00 83.69 83 LYS A N 1
ATOM 668 C CA . LYS A 1 83 ? 4.363 14.996 -6.841 1.00 83.69 83 LYS A CA 1
ATOM 669 C C . LYS A 1 83 ? 4.294 13.482 -7.026 1.00 83.69 83 LYS A C 1
ATOM 671 O O . LYS A 1 83 ? 4.800 12.990 -8.032 1.00 83.69 83 LYS A O 1
ATOM 676 N N . ILE A 1 84 ? 3.633 12.777 -6.104 1.00 83.88 84 ILE A N 1
ATOM 677 C CA . ILE A 1 84 ? 3.431 11.322 -6.165 1.00 83.88 84 ILE A CA 1
ATOM 678 C C . ILE A 1 84 ? 2.597 10.935 -7.389 1.00 83.88 84 ILE A C 1
ATOM 680 O O . ILE A 1 84 ? 2.923 9.966 -8.061 1.00 83.88 84 ILE A O 1
ATOM 684 N N . ARG A 1 85 ? 1.546 11.690 -7.721 1.00 84.31 85 ARG A N 1
ATOM 685 C CA . ARG A 1 85 ? 0.726 11.423 -8.915 1.00 84.31 85 ARG A CA 1
ATOM 686 C C . ARG A 1 85 ? 1.484 11.639 -10.223 1.00 84.31 85 ARG A C 1
ATOM 688 O O . ARG A 1 85 ? 1.190 10.962 -11.200 1.00 84.31 85 ARG A O 1
ATOM 695 N N . THR A 1 86 ? 2.426 12.580 -10.245 1.00 85.25 86 THR A N 1
ATOM 696 C CA . THR A 1 86 ? 3.219 12.897 -11.441 1.00 85.25 86 THR A CA 1
ATOM 697 C C . THR A 1 86 ? 4.396 11.943 -11.638 1.00 85.25 86 THR A C 1
ATOM 699 O O . THR A 1 86 ? 4.697 11.588 -12.771 1.00 85.25 86 THR A O 1
ATOM 702 N N . HIS A 1 87 ? 5.070 11.537 -10.558 1.00 84.75 87 HIS A N 1
ATOM 703 C CA . HIS A 1 87 ? 6.329 10.778 -10.632 1.00 84.75 87 HIS A CA 1
ATOM 704 C C . HIS A 1 87 ? 6.216 9.342 -10.112 1.00 84.75 87 HIS A C 1
ATOM 706 O O . HIS A 1 87 ? 7.133 8.545 -10.283 1.00 84.75 87 HIS A O 1
ATOM 712 N N . GLY A 1 88 ? 5.123 9.013 -9.431 1.00 84.88 88 GLY A N 1
ATOM 713 C CA . GLY A 1 88 ? 4.865 7.680 -8.915 1.00 84.88 88 GLY A CA 1
ATOM 714 C C . GLY A 1 88 ? 4.175 6.784 -9.937 1.00 84.88 88 GLY A C 1
ATOM 715 O O . GLY A 1 88 ? 3.603 7.230 -10.929 1.00 84.88 88 GLY A O 1
ATOM 716 N N . THR A 1 89 ? 4.183 5.489 -9.647 1.00 89.00 89 THR A N 1
ATOM 717 C CA . THR A 1 89 ? 3.446 4.477 -10.406 1.00 89.00 89 THR A CA 1
ATOM 718 C C . THR A 1 89 ? 2.176 4.115 -9.650 1.00 89.00 89 THR A C 1
ATOM 720 O O . THR A 1 89 ? 2.246 3.594 -8.535 1.00 89.00 89 THR A O 1
ATOM 723 N N . LYS A 1 90 ? 1.007 4.384 -10.239 1.00 89.88 90 LYS A N 1
ATOM 724 C CA . LYS A 1 90 ? -0.275 3.945 -9.674 1.00 89.88 90 LYS A CA 1
ATOM 725 C C . LYS A 1 90 ? -0.361 2.420 -9.737 1.00 89.88 90 LYS A C 1
ATOM 727 O O . LYS A 1 90 ? -0.235 1.847 -10.813 1.00 89.88 90 LYS A O 1
ATOM 732 N N . MET A 1 91 ? -0.602 1.784 -8.596 1.00 89.38 91 MET A N 1
ATOM 733 C CA . MET A 1 91 ? -0.741 0.333 -8.512 1.00 89.38 91 MET A CA 1
ATOM 734 C C . MET A 1 91 ? -2.137 -0.112 -8.957 1.00 89.38 91 MET A C 1
ATOM 736 O O . MET A 1 91 ? -3.151 0.468 -8.549 1.00 89.38 91 MET A O 1
ATOM 740 N N . ASN A 1 92 ? -2.196 -1.168 -9.764 1.00 90.06 92 ASN A N 1
ATOM 741 C CA . ASN A 1 92 ? -3.438 -1.814 -10.165 1.00 90.06 92 ASN A CA 1
ATOM 742 C C . ASN A 1 92 ? -3.973 -2.692 -9.015 1.00 90.06 92 ASN A C 1
ATOM 744 O O . ASN A 1 92 ? -3.228 -3.515 -8.488 1.00 90.06 92 ASN A O 1
ATOM 748 N N . PRO A 1 93 ? -5.254 -2.559 -8.621 1.00 88.44 93 PRO A N 1
ATOM 749 C CA . PRO A 1 93 ? -5.853 -3.359 -7.552 1.00 88.44 93 PRO A CA 1
ATOM 750 C C . PRO A 1 93 ? -5.729 -4.883 -7.701 1.00 88.44 93 PRO A C 1
ATOM 752 O O . PRO A 1 93 ? -5.734 -5.574 -6.682 1.00 88.44 93 PRO A O 1
ATOM 755 N N . ALA A 1 94 ? -5.665 -5.386 -8.938 1.00 89.56 94 ALA A N 1
ATOM 756 C CA . ALA A 1 94 ? -5.627 -6.818 -9.238 1.00 89.56 94 ALA A CA 1
ATOM 757 C C . ALA A 1 94 ? -4.215 -7.425 -9.222 1.00 89.56 94 ALA A C 1
ATOM 759 O O . ALA A 1 94 ? -4.086 -8.646 -9.187 1.00 89.56 94 ALA A O 1
ATOM 760 N N . ASP A 1 95 ? -3.176 -6.592 -9.240 1.00 90.38 95 ASP A N 1
ATOM 761 C CA . ASP A 1 95 ? -1.792 -7.055 -9.292 1.00 90.38 95 ASP A CA 1
ATOM 762 C C . ASP A 1 95 ? -1.301 -7.469 -7.899 1.00 90.38 95 ASP A C 1
ATOM 764 O O . ASP A 1 95 ? -1.780 -6.973 -6.866 1.00 90.38 95 ASP A O 1
ATOM 768 N N . TYR A 1 96 ? -0.299 -8.348 -7.864 1.00 89.12 96 TYR A N 1
ATOM 769 C CA . TYR A 1 96 ? 0.394 -8.682 -6.626 1.00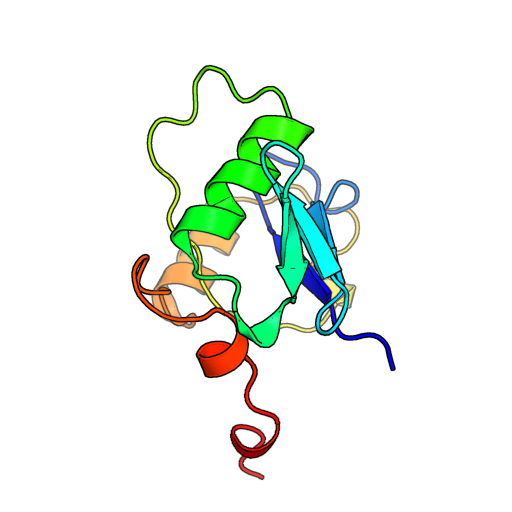 89.12 96 TYR A CA 1
ATOM 770 C C . TYR A 1 96 ? 1.262 -7.508 -6.183 1.00 89.12 96 TYR A C 1
ATOM 772 O O . TYR A 1 96 ? 1.948 -6.876 -6.983 1.00 89.12 96 TYR A O 1
ATOM 780 N N . LEU A 1 97 ? 1.287 -7.225 -4.879 1.00 85.69 97 LEU A N 1
ATOM 781 C CA . LEU A 1 97 ? 2.172 -6.199 -4.335 1.00 85.69 97 LEU A CA 1
ATOM 782 C C . LEU A 1 97 ? 3.633 -6.509 -4.647 1.00 85.69 97 LEU A C 1
ATOM 784 O O . LEU A 1 97 ? 4.377 -5.593 -4.981 1.00 85.69 97 LEU A O 1
ATOM 788 N N . ALA A 1 98 ? 4.039 -7.778 -4.572 1.00 84.88 98 ALA A N 1
ATOM 789 C CA . ALA A 1 98 ? 5.412 -8.195 -4.842 1.00 84.88 98 ALA A CA 1
ATOM 790 C C . ALA A 1 98 ? 5.911 -7.791 -6.236 1.00 84.88 98 ALA A C 1
ATOM 792 O O . ALA A 1 98 ? 7.086 -7.442 -6.360 1.00 84.88 98 ALA A O 1
ATOM 793 N N . ASP A 1 99 ? 5.031 -7.723 -7.239 1.00 86.50 99 ASP A N 1
ATOM 794 C CA . ASP A 1 99 ? 5.400 -7.316 -8.598 1.00 86.50 99 ASP A CA 1
ATOM 795 C C . ASP A 1 99 ? 5.964 -5.889 -8.632 1.00 86.50 99 ASP A C 1
ATOM 797 O O . ASP A 1 99 ? 6.900 -5.607 -9.374 1.00 86.50 99 ASP A O 1
ATOM 801 N N . TYR A 1 100 ? 5.484 -5.006 -7.751 1.00 83.25 100 TYR A N 1
ATOM 802 C CA . TYR A 1 100 ? 5.968 -3.628 -7.624 1.00 83.25 100 TYR A CA 1
ATOM 803 C C . TYR A 1 100 ? 7.285 -3.506 -6.845 1.00 83.25 100 TYR A C 1
ATOM 805 O O . TYR A 1 100 ? 7.909 -2.441 -6.861 1.00 83.25 100 TYR A O 1
ATOM 813 N N . TYR A 1 101 ? 7.718 -4.558 -6.147 1.00 75.88 101 TYR A N 1
ATOM 814 C CA . TYR A 1 101 ? 8.905 -4.561 -5.282 1.00 75.88 101 TYR A CA 1
ATOM 815 C C . TYR A 1 101 ? 9.938 -5.614 -5.691 1.00 75.88 101 TYR A C 1
ATOM 817 O O . TYR A 1 101 ? 10.843 -5.921 -4.908 1.00 75.88 101 TYR A O 1
ATOM 825 N N . ASN A 1 102 ? 9.826 -6.150 -6.910 1.00 69.12 102 ASN A N 1
ATOM 826 C CA . ASN A 1 102 ? 10.772 -7.118 -7.440 1.00 69.12 102 ASN A CA 1
ATOM 827 C C . ASN A 1 102 ? 12.203 -6.583 -7.324 1.00 69.12 102 ASN A C 1
ATOM 829 O O . ASN A 1 102 ? 12.539 -5.511 -7.821 1.00 69.12 102 ASN A O 1
ATOM 833 N N . GLN A 1 103 ? 13.073 -7.346 -6.660 1.00 54.12 103 GLN A N 1
ATOM 834 C CA . GLN A 1 103 ? 14.451 -6.924 -6.380 1.00 54.12 103 GLN A CA 1
ATOM 835 C C . GLN A 1 103 ? 15.287 -6.717 -7.656 1.00 54.12 103 GLN A C 1
ATOM 837 O O . GLN A 1 103 ? 16.295 -6.015 -7.607 1.00 54.12 103 GLN A O 1
ATOM 842 N N . ASN A 1 104 ? 14.840 -7.272 -8.787 1.00 53.38 104 ASN A N 1
ATOM 843 C CA . ASN A 1 104 ? 15.435 -7.086 -10.112 1.00 53.38 104 ASN A CA 1
ATOM 844 C C . ASN A 1 104 ? 15.047 -5.753 -10.785 1.00 53.38 104 ASN A C 1
ATOM 846 O O . ASN A 1 104 ? 15.699 -5.367 -11.752 1.00 53.38 104 ASN A O 1
ATOM 850 N N . ASP A 1 105 ? 14.039 -5.035 -10.272 1.00 50.91 105 ASP A N 1
ATOM 851 C CA . ASP A 1 105 ? 13.698 -3.672 -10.717 1.00 50.91 105 ASP A CA 1
ATOM 852 C C . ASP A 1 105 ? 14.620 -2.606 -10.115 1.00 50.91 105 ASP A C 1
ATOM 854 O O . ASP A 1 105 ? 14.526 -1.431 -10.469 1.00 50.91 105 ASP A O 1
ATOM 858 N N . LYS A 1 106 ? 15.593 -3.011 -9.287 1.00 45.09 106 LYS A N 1
ATOM 859 C CA . LYS A 1 106 ? 16.838 -2.254 -9.132 1.00 45.09 106 LYS A CA 1
ATOM 860 C C . LYS A 1 106 ? 17.637 -2.351 -10.436 1.00 45.09 106 LYS A C 1
ATOM 862 O O . LYS A 1 106 ? 18.645 -3.053 -10.502 1.00 45.09 106 LYS A O 1
ATOM 867 N N . LYS A 1 107 ? 17.171 -1.700 -11.500 1.00 30.06 107 LYS A N 1
ATOM 868 C CA . LYS A 1 107 ? 18.050 -1.387 -12.630 1.00 30.06 107 LYS A CA 1
ATOM 869 C C . LYS A 1 107 ? 19.009 -0.258 -12.211 1.00 30.06 107 LYS A C 1
ATOM 871 O O . LYS A 1 107 ? 18.622 0.546 -11.368 1.00 30.06 107 LYS A O 1
ATOM 876 N N . PRO A 1 108 ? 20.256 -0.310 -12.713 1.00 41.50 108 PRO A N 1
ATOM 877 C CA . PRO A 1 108 ? 21.460 0.245 -12.084 1.00 41.50 108 PRO A CA 1
ATOM 878 C C . PRO A 1 108 ? 21.440 1.752 -11.841 1.00 41.50 108 PRO A C 1
ATOM 880 O O . PRO A 1 108 ? 20.789 2.470 -12.631 1.00 41.50 108 PRO A O 1
#